Protein AF-A0A1Y5S5M1-F1 (afdb_monomer_lite)

pLDDT: mean 83.11, std 13.22, range [42.66, 98.25]

InterPro domains:
  IPR009888 Immunity protein CdiI, Proteobacteria type [PF07262] (10-137)
  IPR037891 Immunity protein Cdil-like superfamily [G3DSA:3.40.1590.10] (1-138)
  IPR037891 Immunity protein Cdil-like superfamily [SSF160207] (9-137)

Secondary structure (DSSP, 8-state):
-----TT-------TT--HHHHHHHHHHHHHH-----TTSTTHHHHHSTTTHHHHHHHHHHHHHHHHT-S-HHHHTTT--EEEEEEEGGGTEEEEEEEEEPTT-S-EEE-SS-TTEEEEETT--HHHHHHHHHHHHHH-EE--

Organism: NCBI:txid1200284

Foldseek 3Di:
DDDDDPPQDDDDDDPPDALLRQLVRVLNRQVRDDDADPPHPCNCVPPPPPCPVVVVVVVLVVLCVVVVHDDSCVSCVFDWDKDWDDDPVVFKIKIFTWEDEPPDPDTDGDPPRPLIDMDGNPDHSNVNSVSNVSSRVVTYYDD

Structure (mmCIF, N/CA/C/O backbone):
data_AF-A0A1Y5S5M1-F1
#
_entry.id   AF-A0A1Y5S5M1-F1
#
loop_
_atom_site.group_PDB
_atom_site.id
_atom_site.type_symbol
_atom_site.label_atom_id
_atom_site.label_alt_id
_atom_site.label_comp_id
_atom_site.label_asym_id
_atom_site.label_entity_id
_atom_site.label_seq_id
_atom_site.pdbx_PDB_ins_code
_atom_site.Cartn_x
_atom_site.Cartn_y
_atom_site.Cartn_z
_atom_site.occupancy
_atom_site.B_iso_or_equiv
_atom_site.auth_seq_id
_atom_site.auth_comp_id
_atom_site.auth_asym_id
_atom_site.auth_atom_id
_atom_site.pdbx_PDB_model_num
ATOM 1 N N . MET A 1 1 ? 13.094 -6.930 -1.942 1.00 50.28 1 MET A N 1
ATOM 2 C CA . MET A 1 1 ? 12.698 -5.897 -2.923 1.00 50.28 1 MET A CA 1
ATOM 3 C C . MET A 1 1 ? 11.373 -6.350 -3.506 1.00 50.28 1 MET A C 1
ATOM 5 O O . MET A 1 1 ? 11.311 -7.495 -3.926 1.00 50.28 1 MET A O 1
ATOM 9 N N . SER A 1 2 ? 10.329 -5.527 -3.443 1.00 57.28 2 SER A N 1
ATOM 10 C CA . SER A 1 2 ? 9.024 -5.794 -4.063 1.00 57.28 2 SER A CA 1
ATOM 11 C C . SER A 1 2 ? 8.866 -4.921 -5.312 1.00 57.28 2 SER A C 1
ATOM 13 O O . SER A 1 2 ? 9.470 -3.851 -5.402 1.00 57.28 2 SER A O 1
ATOM 15 N N . GLY A 1 3 ? 8.094 -5.388 -6.287 1.00 58.75 3 GLY A N 1
ATOM 16 C CA . GLY A 1 3 ? 7.783 -4.671 -7.521 1.00 58.75 3 GLY A CA 1
ATOM 17 C C . GLY A 1 3 ? 6.421 -5.115 -8.043 1.00 58.75 3 GLY A C 1
ATOM 18 O O . GLY A 1 3 ? 5.973 -6.204 -7.694 1.00 58.75 3 GLY A O 1
ATOM 19 N N . ALA A 1 4 ? 5.765 -4.269 -8.838 1.00 58.72 4 ALA A N 1
ATOM 20 C CA . ALA A 1 4 ? 4.478 -4.605 -9.441 1.00 58.72 4 ALA A CA 1
ATOM 21 C C . ALA A 1 4 ? 4.656 -5.714 -10.488 1.00 58.72 4 ALA A C 1
ATOM 23 O O . ALA A 1 4 ? 5.473 -5.587 -11.405 1.00 58.72 4 ALA A O 1
ATOM 24 N N . TRP A 1 5 ? 3.890 -6.789 -10.355 1.00 58.56 5 TRP A N 1
ATOM 25 C CA . TRP A 1 5 ? 3.828 -7.897 -11.294 1.00 58.56 5 TRP A CA 1
ATOM 26 C C . TRP A 1 5 ? 2.724 -7.645 -12.344 1.00 58.56 5 TRP A C 1
ATOM 28 O O . TRP A 1 5 ? 1.672 -7.096 -12.012 1.00 58.56 5 TRP A O 1
ATOM 38 N N . PRO A 1 6 ? 2.897 -8.049 -13.619 1.00 54.62 6 PRO A N 1
ATOM 39 C CA . PRO A 1 6 ? 1.903 -7.799 -14.674 1.00 54.62 6 PRO A CA 1
ATOM 40 C C . PRO A 1 6 ? 0.503 -8.386 -14.423 1.00 54.62 6 PRO A C 1
ATOM 42 O O . PRO A 1 6 ? -0.460 -7.930 -15.028 1.00 54.62 6 PRO A O 1
ATOM 45 N N . SER A 1 7 ? 0.387 -9.392 -13.550 1.00 58.38 7 SER A N 1
ATOM 46 C CA . SER A 1 7 ? -0.888 -9.992 -13.124 1.00 58.38 7 SER A CA 1
ATOM 47 C C . SER A 1 7 ? -1.322 -9.59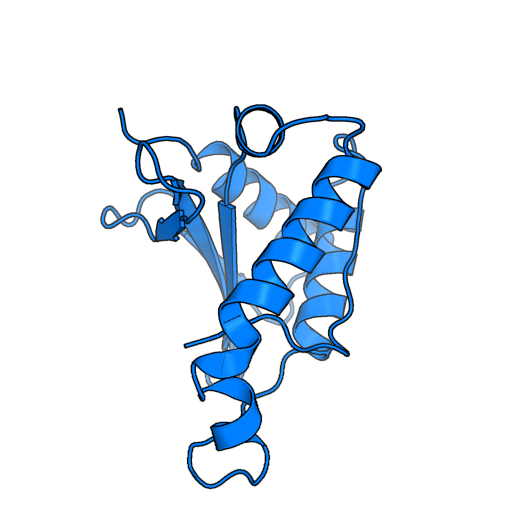8 -11.707 1.00 58.38 7 SER A C 1
ATOM 49 O O . SER A 1 7 ? -2.173 -10.282 -11.138 1.00 58.38 7 SER A O 1
ATOM 51 N N . ASP A 1 8 ? -0.716 -8.571 -11.106 1.00 67.94 8 ASP A N 1
ATOM 52 C CA . ASP A 1 8 ? -1.172 -8.061 -9.813 1.00 67.94 8 ASP A CA 1
ATOM 53 C C . ASP A 1 8 ? -2.528 -7.376 -9.962 1.00 67.94 8 ASP A C 1
ATOM 55 O O . ASP A 1 8 ? -2.784 -6.640 -10.922 1.00 67.94 8 ASP A O 1
ATOM 59 N N . VAL A 1 9 ? -3.397 -7.597 -8.979 1.00 80.00 9 VAL A N 1
ATOM 60 C CA . VAL A 1 9 ? -4.666 -6.883 -8.894 1.00 80.00 9 VAL A CA 1
ATOM 61 C C . VAL A 1 9 ? -4.388 -5.445 -8.470 1.00 80.00 9 VAL A C 1
ATOM 63 O O . VAL A 1 9 ? -3.683 -5.187 -7.493 1.00 80.00 9 VAL A O 1
ATOM 66 N N . ARG A 1 10 ? -4.946 -4.493 -9.223 1.00 85.06 10 ARG A N 1
ATOM 67 C CA . ARG A 1 10 ? -4.903 -3.068 -8.896 1.00 85.06 10 ARG A CA 1
ATOM 68 C C . ARG A 1 10 ? -6.307 -2.564 -8.628 1.00 85.06 10 ARG A C 1
ATOM 70 O O . ARG A 1 10 ? -7.156 -2.590 -9.514 1.00 85.06 10 ARG A O 1
ATOM 77 N N . HIS A 1 11 ? -6.484 -2.001 -7.443 1.00 90.94 11 HIS A N 1
ATOM 78 C CA . HIS A 1 11 ? -7.702 -1.303 -7.061 1.00 90.94 11 HIS A CA 1
ATOM 79 C C . HIS A 1 11 ? -7.514 0.198 -7.256 1.00 90.94 11 HIS A C 1
ATOM 81 O O . HIS A 1 11 ? -6.594 0.794 -6.696 1.00 90.94 11 HIS A O 1
ATOM 87 N N . VAL A 1 12 ? -8.367 0.806 -8.080 1.00 91.19 12 VAL A N 1
ATOM 88 C CA . VAL A 1 12 ? -8.443 2.262 -8.257 1.00 91.19 12 VAL A CA 1
ATOM 89 C C . VAL A 1 12 ? -9.736 2.713 -7.601 1.00 91.19 12 VAL A C 1
ATOM 91 O O . VAL A 1 12 ? -10.818 2.370 -8.067 1.00 91.19 12 VAL A O 1
ATOM 94 N N . LEU A 1 13 ? -9.610 3.445 -6.499 1.00 92.50 13 LEU A N 1
ATOM 95 C CA . LEU A 1 13 ? -10.736 3.856 -5.667 1.00 92.50 13 LEU A CA 1
ATOM 96 C C . LEU A 1 13 ? -10.970 5.364 -5.767 1.00 92.50 13 LEU A C 1
ATOM 98 O O . LEU A 1 13 ? -10.075 6.125 -6.144 1.00 92.50 13 LEU A O 1
ATOM 102 N N . SER A 1 14 ? -12.183 5.788 -5.410 1.00 91.75 14 SER A N 1
ATOM 103 C CA . SER A 1 14 ? -12.498 7.206 -5.224 1.00 91.75 14 SER A CA 1
ATOM 104 C C . SER A 1 14 ? -11.624 7.808 -4.111 1.00 91.75 14 SER A C 1
ATOM 106 O O . SER A 1 14 ? -11.365 7.122 -3.121 1.00 91.75 14 SER A O 1
ATOM 108 N N . PRO A 1 15 ? -11.210 9.086 -4.203 1.00 89.38 15 PRO A N 1
ATOM 109 C CA . PRO A 1 15 ? -10.584 9.797 -3.085 1.00 89.38 15 PRO A CA 1
ATOM 110 C C . PRO A 1 15 ? -11.439 9.828 -1.809 1.00 89.38 15 PRO A C 1
ATOM 112 O O . PRO A 1 15 ? -10.885 9.939 -0.719 1.00 89.38 15 PRO A O 1
ATOM 115 N N . ASP A 1 16 ? -12.761 9.703 -1.955 1.00 93.00 16 ASP A N 1
ATOM 116 C CA . ASP A 1 16 ? -13.733 9.687 -0.856 1.00 93.00 16 ASP A CA 1
ATOM 117 C C . ASP A 1 16 ? -14.081 8.263 -0.383 1.00 93.00 16 ASP A C 1
ATOM 119 O O . ASP A 1 16 ? -15.055 8.078 0.347 1.00 93.00 16 ASP A O 1
ATOM 123 N N . ALA A 1 17 ? -13.327 7.247 -0.824 1.00 96.56 17 ALA A N 1
ATOM 124 C CA . ALA A 1 17 ? -13.532 5.868 -0.392 1.00 96.56 17 ALA A CA 1
ATOM 125 C C . ALA A 1 17 ? -13.454 5.757 1.135 1.00 96.56 17 ALA A C 1
ATOM 127 O O . ALA A 1 17 ? -12.588 6.342 1.794 1.00 96.56 17 ALA A O 1
ATOM 128 N N . THR A 1 18 ? -14.369 4.975 1.692 1.00 98.00 18 THR A N 1
ATOM 129 C CA . THR A 1 18 ? -14.431 4.719 3.127 1.00 98.00 18 THR A CA 1
ATOM 130 C C . THR A 1 18 ? -13.224 3.903 3.590 1.00 98.00 18 THR A C 1
ATOM 132 O O . THR A 1 18 ? -12.564 3.208 2.814 1.00 98.00 18 THR A O 1
ATOM 135 N N . ALA A 1 19 ? -12.945 3.952 4.894 1.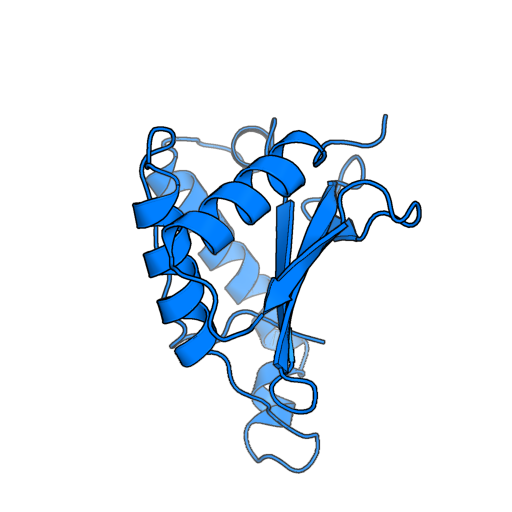00 97.88 19 ALA A N 1
ATOM 136 C CA . ALA A 1 19 ? -11.917 3.111 5.496 1.00 97.88 19 ALA A CA 1
ATOM 137 C C . ALA A 1 19 ? -12.173 1.617 5.220 1.00 97.88 19 ALA A C 1
ATOM 139 O O . ALA A 1 19 ? -11.249 0.886 4.883 1.00 97.88 19 ALA A O 1
ATOM 140 N N . GLU A 1 20 ? -13.425 1.166 5.284 1.00 98.25 20 GLU A N 1
ATOM 141 C CA . GLU A 1 20 ? -13.764 -0.230 5.009 1.00 98.25 20 GLU A CA 1
ATOM 142 C C . GLU A 1 20 ? -13.464 -0.633 3.555 1.00 98.25 20 GLU A C 1
ATOM 144 O O . GLU A 1 20 ? -12.806 -1.650 3.333 1.00 98.25 20 GLU A O 1
ATOM 149 N N . GLU A 1 21 ? -13.846 0.185 2.569 1.00 98.12 21 GLU A N 1
ATOM 150 C CA . GLU A 1 21 ? -13.539 -0.065 1.150 1.00 98.12 21 GLU A CA 1
ATOM 151 C C . GLU A 1 21 ? -12.028 -0.116 0.887 1.00 98.12 21 GLU A C 1
ATOM 153 O O . GLU A 1 21 ? -11.546 -1.001 0.174 1.00 98.12 21 GLU A O 1
ATOM 158 N N . LEU A 1 22 ? -11.265 0.794 1.504 1.00 96.94 22 LEU A N 1
ATOM 159 C CA . LEU A 1 22 ? -9.802 0.784 1.449 1.00 96.94 22 LEU A CA 1
ATOM 160 C C . LEU A 1 22 ? -9.236 -0.512 2.036 1.00 96.94 22 LEU A C 1
ATOM 162 O O . LEU A 1 22 ? -8.379 -1.147 1.423 1.00 96.94 22 LEU A O 1
ATOM 166 N N . GLY A 1 23 ? -9.725 -0.925 3.202 1.00 97.31 23 GLY A N 1
ATOM 167 C CA . GLY A 1 23 ? -9.296 -2.150 3.863 1.00 97.31 23 GLY A CA 1
ATOM 168 C C . GLY A 1 23 ? -9.560 -3.407 3.043 1.00 97.31 23 GLY A C 1
ATOM 169 O O . GLY A 1 23 ? -8.671 -4.250 2.928 1.00 97.31 23 GLY A O 1
ATOM 170 N N . ILE A 1 24 ? -10.742 -3.517 2.429 1.00 97.50 24 ILE A N 1
ATOM 171 C CA . ILE A 1 24 ? -11.102 -4.637 1.544 1.00 97.50 24 ILE A CA 1
ATOM 172 C C . ILE A 1 24 ? -10.120 -4.713 0.372 1.00 97.50 24 ILE A C 1
ATOM 174 O O . ILE A 1 24 ? -9.547 -5.773 0.118 1.00 97.50 24 ILE A O 1
ATOM 178 N N . ALA A 1 25 ? -9.876 -3.587 -0.301 1.00 96.81 25 ALA A N 1
ATOM 179 C CA . ALA A 1 25 ? -8.955 -3.524 -1.431 1.00 96.81 25 ALA A CA 1
ATOM 180 C C . ALA A 1 25 ? -7.510 -3.878 -1.036 1.00 96.81 25 ALA A C 1
ATOM 182 O O . ALA A 1 25 ? -6.812 -4.563 -1.786 1.00 96.81 25 ALA A O 1
ATOM 183 N N . ILE A 1 26 ? -7.053 -3.440 0.143 1.00 95.56 26 ILE A N 1
ATOM 184 C CA . ILE A 1 26 ? -5.718 -3.775 0.657 1.00 95.56 26 ILE A CA 1
ATOM 185 C C . ILE A 1 26 ? -5.619 -5.273 0.957 1.00 95.56 26 ILE A C 1
ATOM 187 O O . ILE A 1 26 ? -4.636 -5.901 0.565 1.00 95.56 26 ILE A O 1
ATOM 191 N N . LEU A 1 27 ? -6.610 -5.855 1.640 1.00 95.12 27 LEU A N 1
ATOM 192 C CA . LEU A 1 27 ? -6.620 -7.286 1.949 1.00 95.12 27 LEU A CA 1
ATOM 193 C C . LEU A 1 27 ? -6.587 -8.123 0.674 1.00 95.12 27 LEU A C 1
ATOM 195 O O . LEU A 1 27 ? -5.757 -9.026 0.577 1.00 95.12 27 LEU A O 1
ATOM 199 N N . ASP A 1 28 ? -7.429 -7.789 -0.304 1.00 94.44 28 ASP A N 1
ATOM 200 C CA . ASP A 1 28 ? -7.457 -8.456 -1.604 1.00 94.44 28 ASP A CA 1
ATOM 201 C C . ASP A 1 28 ? -6.090 -8.371 -2.297 1.00 94.44 28 ASP A C 1
ATOM 203 O O . ASP A 1 28 ? -5.482 -9.403 -2.583 1.00 94.44 28 ASP A O 1
ATOM 207 N N . ALA A 1 29 ? -5.519 -7.169 -2.436 1.00 92.31 29 ALA A N 1
ATOM 208 C CA . ALA A 1 29 ? -4.196 -6.982 -3.036 1.00 92.31 29 ALA A CA 1
ATOM 209 C C . ALA A 1 29 ? -3.099 -7.802 -2.326 1.00 92.31 29 ALA A C 1
ATOM 211 O O . ALA A 1 29 ? -2.261 -8.425 -2.984 1.00 92.31 29 ALA A O 1
ATOM 212 N N . LEU A 1 30 ? -3.125 -7.869 -0.990 1.00 90.88 30 LEU A N 1
ATOM 213 C CA . LEU A 1 30 ? -2.184 -8.672 -0.204 1.00 90.88 30 LEU A CA 1
ATOM 214 C C . LEU A 1 30 ? -2.336 -10.181 -0.440 1.00 90.88 30 LEU A C 1
ATOM 216 O O . LEU A 1 30 ? -1.354 -10.905 -0.276 1.00 90.88 30 LEU A O 1
ATOM 220 N N . THR A 1 31 ? -3.520 -10.677 -0.819 1.00 90.00 31 THR A N 1
ATOM 221 C CA . THR A 1 31 ? -3.696 -12.096 -1.191 1.00 90.00 31 THR A CA 1
ATOM 222 C C . THR A 1 31 ? -3.057 -12.442 -2.534 1.00 90.00 31 THR A C 1
ATOM 224 O O . THR A 1 31 ? -2.675 -13.591 -2.755 1.00 90.00 31 THR A O 1
ATOM 227 N N . HIS A 1 32 ? -2.893 -11.448 -3.407 1.00 87.56 32 HIS A N 1
ATOM 228 C CA . HIS A 1 32 ? -2.261 -11.608 -4.712 1.00 87.56 32 HIS A CA 1
ATOM 229 C C . HIS A 1 32 ? -0.737 -11.422 -4.674 1.00 87.56 32 HIS A C 1
ATOM 231 O O . HIS A 1 32 ? -0.055 -11.849 -5.609 1.00 87.56 32 HIS A O 1
ATOM 237 N N . CYS A 1 33 ? -0.187 -10.856 -3.592 1.00 85.00 33 CYS A N 1
ATOM 238 C CA . CYS A 1 33 ? 1.256 -10.738 -3.395 1.00 85.00 33 CYS A CA 1
ATOM 239 C C . CYS A 1 33 ? 1.944 -12.111 -3.355 1.00 85.00 33 CYS A C 1
ATOM 241 O O . CYS A 1 33 ? 1.485 -13.047 -2.701 1.00 85.00 33 CYS A O 1
ATOM 243 N N . ARG A 1 34 ? 3.105 -12.215 -4.011 1.00 81.81 34 ARG A N 1
ATOM 244 C CA . ARG A 1 34 ? 3.894 -13.452 -4.077 1.00 81.81 34 ARG A CA 1
ATOM 245 C C . ARG A 1 34 ? 5.293 -13.254 -3.522 1.00 81.81 34 ARG A C 1
ATOM 247 O O . ARG A 1 34 ? 5.944 -12.244 -3.781 1.00 81.81 34 ARG A O 1
ATOM 254 N N . PHE A 1 35 ? 5.778 -14.271 -2.820 1.00 83.62 35 PHE A N 1
ATOM 255 C CA . PHE A 1 35 ? 7.190 -14.395 -2.497 1.00 83.62 35 PHE A CA 1
ATOM 256 C C . PHE A 1 35 ? 7.899 -15.149 -3.628 1.00 83.62 35 PHE A C 1
ATOM 258 O O . PHE A 1 35 ? 7.609 -16.318 -3.871 1.00 83.62 35 PHE A O 1
ATOM 265 N N . ILE A 1 36 ? 8.804 -14.466 -4.333 1.00 82.00 36 ILE A N 1
ATOM 266 C CA . ILE A 1 36 ? 9.607 -15.028 -5.428 1.00 82.00 36 ILE A CA 1
ATOM 267 C C . ILE A 1 36 ? 11.065 -15.113 -4.943 1.00 82.00 36 ILE A C 1
ATOM 269 O O . ILE A 1 36 ? 11.753 -14.087 -4.946 1.00 82.00 36 ILE A O 1
ATOM 273 N N . PRO A 1 37 ? 11.538 -16.281 -4.469 1.00 84.56 37 PRO A N 1
ATOM 274 C CA . PRO A 1 37 ? 12.916 -16.433 -4.006 1.00 84.56 37 PRO A CA 1
ATOM 275 C C . PRO A 1 37 ? 13.920 -16.429 -5.181 1.00 84.56 37 PRO A C 1
ATOM 277 O O . PRO A 1 37 ? 13.503 -16.649 -6.321 1.00 84.56 37 PRO A O 1
ATOM 280 N N . PRO A 1 38 ? 15.227 -16.194 -4.937 1.00 84.75 38 PRO A N 1
ATOM 281 C CA . PRO A 1 38 ? 16.271 -16.184 -5.973 1.00 84.75 38 PRO A CA 1
ATOM 282 C C . PRO A 1 38 ? 16.302 -17.419 -6.876 1.00 84.75 38 PRO A C 1
ATOM 284 O O . PRO A 1 38 ? 16.645 -17.324 -8.049 1.00 84.75 38 PRO A O 1
ATOM 287 N N . GLU A 1 39 ? 15.916 -18.574 -6.346 1.00 88.81 39 GLU A N 1
ATOM 288 C CA . GLU A 1 39 ? 15.904 -19.853 -7.054 1.00 88.81 39 GLU A CA 1
ATOM 289 C C . GLU A 1 39 ? 14.654 -20.033 -7.936 1.00 88.81 39 GLU A C 1
ATOM 291 O O . GLU A 1 39 ? 14.550 -21.008 -8.682 1.00 88.81 39 GLU A O 1
ATOM 296 N N . HIS A 1 40 ? 13.677 -19.124 -7.853 1.00 84.50 40 HIS A N 1
ATOM 297 C CA . HIS A 1 40 ? 12.435 -19.212 -8.612 1.00 84.50 40 HIS A CA 1
ATOM 298 C C . HIS A 1 40 ? 12.683 -18.915 -10.102 1.00 84.50 40 HIS A C 1
ATOM 300 O O . HIS A 1 40 ? 13.333 -17.921 -10.427 1.00 84.50 40 HIS A O 1
ATOM 306 N N . PRO A 1 41 ? 12.094 -19.680 -11.041 1.00 84.44 41 PRO A N 1
ATOM 307 C CA . PRO A 1 41 ? 12.327 -19.513 -12.485 1.00 84.44 41 PRO A CA 1
ATOM 308 C C . PRO A 1 41 ? 11.918 -18.138 -13.043 1.00 84.44 41 PRO A C 1
ATOM 310 O O . PRO A 1 41 ? 12.346 -17.741 -14.126 1.00 84.44 41 PRO A O 1
ATOM 313 N N . ASP A 1 42 ? 11.076 -17.411 -12.311 1.00 80.06 42 ASP A N 1
ATOM 314 C CA . ASP A 1 42 ? 10.651 -16.055 -12.664 1.00 80.06 42 ASP A CA 1
ATOM 315 C C . ASP A 1 42 ? 11.468 -14.942 -11.990 1.00 80.06 42 ASP A C 1
ATOM 317 O O . ASP A 1 42 ? 11.234 -13.767 -12.275 1.00 80.06 42 ASP A O 1
ATOM 321 N N . PHE A 1 43 ? 12.428 -15.277 -11.122 1.00 81.06 43 PHE A N 1
ATOM 322 C CA . PHE A 1 43 ? 13.249 -14.287 -10.424 1.00 81.06 43 PHE A CA 1
ATOM 323 C C . PHE A 1 43 ? 13.987 -13.388 -11.425 1.00 81.06 43 PHE A C 1
ATOM 325 O O . PHE A 1 43 ? 13.808 -12.171 -11.429 1.00 81.06 43 PHE A O 1
ATOM 332 N N . ASP A 1 44 ? 14.715 -13.974 -12.375 1.00 78.31 44 ASP A N 1
ATOM 333 C CA . ASP A 1 44 ? 15.444 -13.192 -13.378 1.00 78.31 44 ASP A CA 1
ATOM 334 C C . ASP A 1 44 ? 14.517 -12.361 -14.272 1.00 78.31 44 ASP A C 1
ATOM 336 O O . ASP A 1 44 ? 14.871 -11.251 -14.672 1.00 78.31 44 ASP A O 1
ATOM 340 N N . LYS A 1 45 ? 13.297 -12.838 -14.543 1.00 74.12 45 LYS A N 1
ATOM 341 C CA . LYS A 1 45 ? 12.311 -12.093 -15.343 1.00 74.12 45 LYS A CA 1
ATOM 342 C C . LYS A 1 45 ? 11.845 -10.814 -14.643 1.00 74.12 45 LYS A C 1
ATOM 344 O O . LYS A 1 45 ? 11.527 -9.843 -15.323 1.00 74.12 45 LYS A O 1
ATOM 349 N N . LEU A 1 46 ? 11.824 -10.806 -13.310 1.00 68.19 46 LEU A N 1
ATOM 350 C CA . LEU A 1 46 ? 11.478 -9.635 -12.500 1.00 68.19 46 LEU A CA 1
ATOM 351 C C . LEU A 1 46 ? 12.644 -8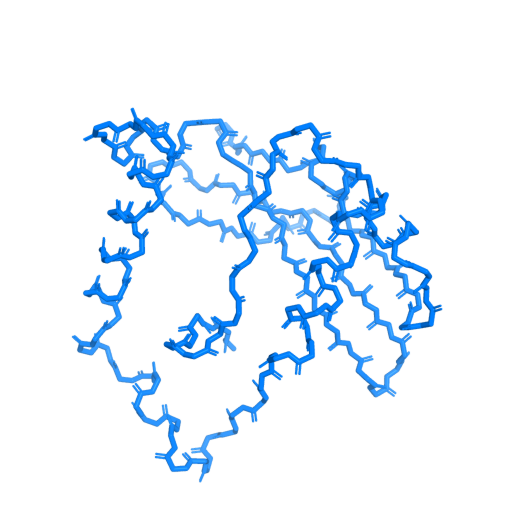.686 -12.276 1.00 68.19 46 LEU A C 1
ATOM 353 O O . LEU A 1 46 ? 12.466 -7.469 -12.252 1.00 68.19 46 LEU A O 1
ATOM 357 N N . PHE A 1 47 ? 13.824 -9.252 -12.037 1.00 67.50 47 PHE A N 1
ATOM 358 C CA . PHE A 1 47 ? 14.955 -8.504 -11.502 1.00 67.50 47 PHE A CA 1
ATOM 359 C C . PHE A 1 47 ? 16.001 -8.138 -12.569 1.00 67.50 47 PHE A C 1
ATOM 361 O O . PHE A 1 47 ? 16.958 -7.419 -12.269 1.00 67.50 47 PHE A O 1
ATOM 368 N N . THR A 1 48 ? 15.808 -8.527 -13.837 1.00 64.50 48 THR A N 1
ATOM 369 C CA . THR A 1 48 ? 16.623 -8.027 -14.956 1.00 64.50 48 THR A CA 1
ATOM 370 C C . THR A 1 48 ? 16.156 -6.645 -15.434 1.00 64.50 48 THR A C 1
ATOM 372 O O . THR A 1 48 ? 15.010 -6.410 -15.806 1.00 64.50 48 THR A O 1
ATOM 375 N N . LYS A 1 49 ? 17.095 -5.688 -15.453 1.00 57.59 49 LYS A N 1
ATOM 376 C CA . LYS A 1 49 ? 16.874 -4.240 -15.668 1.00 57.59 49 LYS A CA 1
ATOM 377 C C . LYS A 1 49 ? 16.139 -3.838 -16.957 1.00 57.59 49 LYS A C 1
ATOM 379 O O . 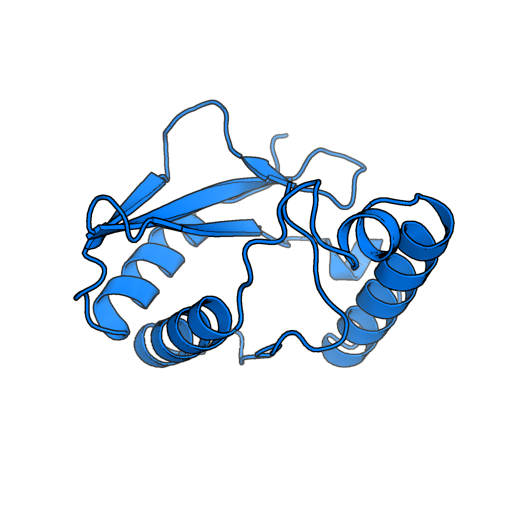LYS A 1 49 ? 15.730 -2.684 -17.057 1.00 57.59 49 LYS A O 1
ATOM 384 N N . ARG A 1 50 ? 16.025 -4.719 -17.956 1.00 53.09 50 ARG A N 1
ATOM 385 C CA . ARG A 1 50 ? 15.657 -4.322 -19.326 1.00 53.09 50 ARG A CA 1
ATOM 386 C C . ARG A 1 50 ? 14.178 -3.946 -19.496 1.00 53.09 50 ARG A C 1
ATOM 388 O O . ARG A 1 50 ? 13.903 -3.116 -20.346 1.00 53.09 50 ARG A O 1
ATOM 395 N N . ASN A 1 51 ? 13.281 -4.429 -18.628 1.00 60.62 51 ASN A N 1
ATOM 396 C CA . ASN A 1 51 ? 11.833 -4.164 -18.722 1.00 60.62 51 ASN A CA 1
ATOM 397 C C . ASN A 1 51 ? 11.304 -3.190 -17.651 1.00 60.62 51 ASN A C 1
ATOM 399 O O . ASN A 1 51 ? 10.151 -2.775 -17.697 1.00 60.62 51 ASN A O 1
ATOM 403 N N . ALA A 1 52 ? 12.128 -2.804 -16.671 1.00 66.56 52 ALA A N 1
ATOM 404 C CA . ALA A 1 52 ? 11.662 -2.016 -15.529 1.00 66.56 52 ALA A CA 1
ATOM 405 C C . ALA A 1 52 ? 11.254 -0.582 -15.913 1.00 66.56 52 ALA A C 1
ATOM 407 O O . ALA A 1 52 ? 10.280 -0.062 -15.379 1.00 66.56 52 ALA A O 1
ATOM 408 N N . ALA A 1 53 ? 11.976 0.055 -16.843 1.00 72.50 53 ALA A N 1
ATOM 409 C CA . ALA A 1 53 ? 11.649 1.410 -17.293 1.00 72.50 53 ALA A CA 1
ATOM 410 C C . ALA A 1 53 ? 10.330 1.447 -18.082 1.00 72.50 53 ALA A C 1
ATOM 412 O O . ALA A 1 53 ? 9.478 2.281 -17.800 1.00 72.50 53 ALA A O 1
ATOM 413 N N . GLU A 1 54 ? 10.133 0.498 -19.000 1.00 74.62 54 GLU A N 1
ATOM 414 C CA . GLU A 1 54 ? 8.914 0.395 -19.812 1.00 74.62 54 GLU A CA 1
ATOM 415 C C . GLU A 1 54 ? 7.678 0.103 -18.954 1.00 74.62 54 GLU A C 1
ATOM 417 O O . GLU A 1 54 ? 6.631 0.719 -19.145 1.00 74.62 54 GLU A O 1
ATOM 422 N N . LEU A 1 55 ? 7.807 -0.778 -17.955 1.00 75.38 55 LEU A N 1
ATOM 423 C CA . LEU A 1 55 ? 6.731 -1.061 -17.004 1.00 75.38 55 LEU A CA 1
ATOM 424 C C . LEU A 1 55 ? 6.367 0.173 -16.169 1.00 75.38 55 LEU A C 1
ATOM 426 O O . LEU A 1 55 ? 5.185 0.437 -15.957 1.00 75.38 55 LEU A O 1
ATOM 430 N N . VAL A 1 56 ? 7.361 0.948 -15.724 1.00 79.06 56 VAL A N 1
ATOM 431 C CA . VAL A 1 56 ? 7.128 2.204 -14.992 1.00 79.06 56 VAL A CA 1
ATOM 432 C C . VAL A 1 56 ? 6.479 3.258 -15.890 1.00 79.06 56 VAL A C 1
ATOM 434 O O . VAL A 1 56 ? 5.561 3.946 -15.451 1.00 79.06 56 VAL A O 1
ATOM 437 N N . ASP A 1 57 ? 6.895 3.379 -17.150 1.00 83.62 57 ASP A N 1
ATOM 438 C CA . ASP A 1 57 ? 6.300 4.340 -18.083 1.00 83.62 57 ASP A CA 1
ATOM 439 C C . ASP A 1 57 ? 4.856 3.974 -18.450 1.00 83.62 57 ASP A C 1
ATOM 441 O O . ASP A 1 57 ? 3.990 4.852 -18.459 1.00 83.62 57 ASP A O 1
ATOM 445 N N . ALA A 1 58 ? 4.566 2.690 -18.678 1.00 84.38 58 ALA A N 1
ATOM 446 C CA . ALA A 1 58 ? 3.203 2.205 -18.894 1.00 84.38 58 ALA A CA 1
ATOM 447 C C . ALA A 1 58 ? 2.320 2.430 -17.655 1.00 84.38 58 ALA A C 1
ATOM 449 O O . ALA A 1 58 ? 1.162 2.837 -17.770 1.00 84.38 58 ALA A O 1
ATOM 450 N N . TYR A 1 59 ? 2.882 2.215 -16.463 1.00 84.12 59 TYR A N 1
ATOM 451 C CA . TYR A 1 59 ? 2.215 2.486 -15.195 1.00 84.12 59 TYR A CA 1
ATOM 452 C C . TYR A 1 59 ? 1.868 3.974 -15.038 1.00 84.12 59 TYR A C 1
ATOM 454 O O . TYR A 1 59 ? 0.715 4.314 -14.767 1.00 84.12 59 TYR A O 1
ATOM 462 N N . ASP A 1 60 ? 2.839 4.860 -15.271 1.00 88.88 60 ASP A N 1
ATOM 463 C CA . ASP A 1 60 ? 2.651 6.311 -15.203 1.00 88.88 60 ASP A CA 1
ATOM 464 C C . ASP A 1 60 ? 1.608 6.800 -16.212 1.00 88.88 60 ASP A C 1
ATOM 466 O O . ASP A 1 60 ? 0.769 7.634 -15.871 1.00 88.88 60 ASP A O 1
ATOM 470 N N . ALA A 1 61 ? 1.638 6.283 -17.443 1.00 90.56 61 ALA A N 1
ATOM 471 C CA . ALA A 1 61 ? 0.690 6.655 -18.489 1.00 90.56 61 ALA A CA 1
ATOM 472 C C . ALA A 1 61 ? -0.755 6.305 -18.104 1.00 90.56 61 ALA A C 1
ATOM 474 O O . ALA A 1 61 ? -1.656 7.129 -18.279 1.00 90.56 61 ALA A O 1
ATOM 475 N N . GLU A 1 62 ? -0.977 5.121 -17.530 1.00 89.62 62 GLU A N 1
ATOM 476 C CA . GLU A 1 62 ? -2.308 4.705 -17.088 1.00 89.62 62 GLU A CA 1
ATOM 477 C C . GLU A 1 62 ? -2.802 5.534 -15.898 1.00 89.62 62 GLU A C 1
ATOM 479 O O . GLU A 1 62 ? -3.943 5.996 -15.896 1.00 89.62 62 GLU A O 1
ATOM 484 N N . LEU A 1 63 ? -1.942 5.810 -14.913 1.00 89.06 63 LEU A N 1
ATOM 485 C CA . LEU A 1 63 ? -2.311 6.681 -13.795 1.00 89.06 63 LEU A CA 1
ATOM 486 C C . LEU A 1 63 ? -2.622 8.110 -14.250 1.00 89.06 63 LEU A C 1
ATOM 488 O O . LEU A 1 63 ? -3.568 8.723 -13.759 1.00 89.06 63 LEU A O 1
ATOM 492 N N . MET A 1 64 ? -1.861 8.641 -15.209 1.00 92.62 64 MET A N 1
ATOM 493 C CA . MET A 1 64 ? -2.136 9.945 -15.811 1.00 92.62 64 MET A CA 1
ATOM 494 C C . MET A 1 64 ? -3.500 9.970 -16.508 1.00 92.62 64 MET A C 1
ATOM 496 O O . MET A 1 64 ? -4.246 10.939 -16.346 1.00 92.62 64 MET A O 1
ATOM 500 N N . ARG A 1 65 ? -3.847 8.902 -17.239 1.00 93.69 65 ARG A N 1
ATOM 501 C CA . ARG A 1 65 ? -5.152 8.745 -17.894 1.00 93.69 65 ARG A CA 1
ATOM 502 C C . ARG A 1 65 ? -6.287 8.718 -16.872 1.00 93.69 65 ARG A C 1
ATOM 504 O O . ARG A 1 65 ? -7.258 9.450 -17.040 1.00 93.69 65 ARG A O 1
ATOM 511 N N . LEU A 1 66 ? -6.152 7.916 -15.815 1.00 89.81 66 LEU A N 1
ATOM 512 C CA . LEU A 1 66 ? -7.150 7.784 -14.748 1.00 89.81 66 LEU A CA 1
ATOM 513 C C . LEU A 1 66 ? -7.342 9.087 -13.962 1.00 89.81 66 LEU A C 1
ATOM 515 O O . LEU A 1 66 ? -8.470 9.456 -13.654 1.00 89.81 66 LEU A O 1
ATOM 519 N N . ALA A 1 67 ? -6.257 9.811 -13.681 1.00 88.69 67 ALA A N 1
ATOM 520 C CA . ALA A 1 67 ? -6.300 11.089 -12.972 1.00 88.69 67 ALA A CA 1
ATOM 521 C C . ALA A 1 67 ? -6.655 12.289 -13.875 1.00 88.69 67 ALA A C 1
ATOM 523 O O . ALA A 1 67 ? -6.784 13.408 -13.380 1.00 88.69 67 ALA A O 1
ATOM 524 N N . GLY A 1 68 ? -6.770 12.098 -15.195 1.00 92.94 68 GLY A N 1
ATOM 525 C CA . GLY A 1 68 ? -7.075 13.173 -16.146 1.00 92.94 68 GLY A CA 1
ATOM 526 C C . GLY A 1 68 ? -5.970 14.230 -16.284 1.00 92.94 68 GLY A C 1
ATOM 527 O O . GLY A 1 68 ? -6.248 15.378 -16.634 1.00 92.94 68 GLY A O 1
ATOM 528 N N . VAL A 1 69 ? -4.709 13.875 -16.015 1.00 94.06 69 VAL A N 1
ATOM 529 C CA . VAL A 1 69 ? -3.568 14.807 -16.036 1.00 94.06 69 VAL A CA 1
ATOM 530 C C . VAL A 1 69 ? -2.619 14.530 -17.199 1.00 94.06 69 VAL A C 1
ATOM 532 O O . VAL A 1 69 ? -2.444 13.403 -17.644 1.00 94.06 69 VAL A O 1
ATOM 535 N N . LYS A 1 70 ? -1.949 15.580 -17.687 1.00 92.88 70 LYS A N 1
ATOM 536 C CA . LYS A 1 70 ? -1.081 15.501 -18.880 1.00 92.88 70 LYS A CA 1
ATOM 537 C C . LYS A 1 70 ? 0.407 15.343 -18.582 1.00 92.88 70 LYS A C 1
ATOM 539 O O . LYS A 1 70 ? 1.186 15.138 -19.506 1.00 92.88 70 LYS A O 1
ATOM 544 N N . THR A 1 71 ? 0.832 15.471 -17.325 1.00 91.19 71 THR A N 1
ATOM 545 C CA . THR A 1 71 ? 2.258 15.406 -16.972 1.00 91.19 71 THR A CA 1
ATOM 546 C C . THR A 1 71 ? 2.492 14.574 -15.719 1.00 91.19 71 THR A C 1
ATOM 548 O O . THR A 1 71 ? 1.705 14.646 -14.773 1.00 91.19 71 THR A O 1
ATOM 551 N N . LYS A 1 72 ? 3.632 13.870 -15.660 1.00 88.94 72 LYS A N 1
ATOM 552 C CA . LYS A 1 72 ? 4.096 13.187 -14.440 1.00 88.94 72 LYS A CA 1
ATOM 553 C C . LYS A 1 72 ? 4.227 14.167 -13.269 1.00 88.94 72 LYS A C 1
ATOM 555 O O . LYS A 1 72 ? 3.874 13.849 -12.142 1.00 88.94 72 LYS A O 1
ATOM 560 N N . LYS A 1 73 ? 4.661 15.406 -13.535 1.00 88.56 73 LYS A N 1
ATOM 561 C CA . LYS A 1 73 ? 4.720 16.460 -12.511 1.00 88.56 73 LYS A CA 1
ATOM 562 C C . LYS A 1 73 ? 3.354 16.686 -11.859 1.00 88.56 73 LYS A C 1
ATOM 564 O O . LYS A 1 73 ? 3.306 16.779 -10.640 1.00 88.56 73 LYS A O 1
ATOM 569 N N . SER A 1 74 ? 2.284 16.765 -12.650 1.00 90.25 74 SER A N 1
ATOM 570 C CA . SER A 1 74 ? 0.911 16.908 -12.151 1.00 90.25 74 SER A CA 1
ATOM 571 C C . SER A 1 74 ? 0.428 15.651 -11.432 1.00 90.25 74 SER A C 1
ATOM 573 O O . SER A 1 74 ? -0.149 15.782 -10.363 1.00 90.25 74 SER A O 1
ATOM 575 N N . LEU A 1 75 ? 0.712 14.458 -11.970 1.00 89.12 75 LEU A N 1
ATOM 576 C CA . LEU A 1 75 ? 0.341 13.184 -11.341 1.00 89.12 75 LEU A CA 1
ATOM 577 C C . LEU A 1 75 ? 0.929 13.052 -9.929 1.00 89.12 75 LEU A C 1
ATOM 579 O O . LEU A 1 75 ? 0.244 12.673 -8.986 1.00 89.12 75 LEU A O 1
ATOM 583 N N . TYR A 1 76 ? 2.211 13.380 -9.785 1.00 87.06 76 TYR A N 1
ATOM 584 C CA . TYR A 1 76 ? 2.942 13.203 -8.534 1.00 87.06 76 TYR A CA 1
ATOM 585 C C . TYR A 1 76 ? 2.870 14.422 -7.599 1.00 87.06 76 TYR A C 1
ATOM 587 O O . TYR A 1 76 ? 3.409 14.378 -6.485 1.00 87.06 76 TYR A O 1
ATOM 595 N N . LEU A 1 77 ? 2.222 15.517 -8.006 1.00 86.00 77 LEU A N 1
ATOM 596 C CA . LEU A 1 77 ? 2.032 16.691 -7.155 1.00 86.00 77 LEU A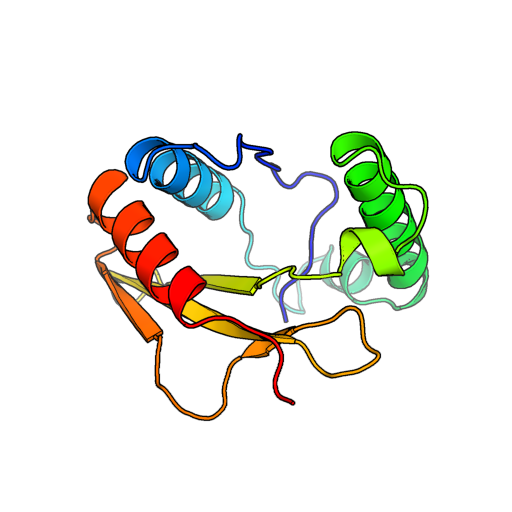 CA 1
ATOM 597 C C . LEU A 1 77 ? 1.053 16.359 -6.024 1.00 86.00 77 LEU A C 1
ATOM 599 O O . LEU A 1 77 ? -0.059 15.920 -6.272 1.00 86.00 77 LEU A O 1
ATOM 603 N N . GLY A 1 78 ? 1.473 16.549 -4.770 1.00 81.38 78 GLY A N 1
ATOM 604 C CA . GLY A 1 78 ? 0.643 16.230 -3.599 1.00 81.38 78 GLY A CA 1
ATOM 605 C C . GLY A 1 78 ? 0.468 14.731 -3.318 1.00 81.38 78 GLY A C 1
ATOM 606 O O . GLY A 1 78 ? -0.067 14.378 -2.272 1.00 81.38 78 GLY A O 1
ATOM 607 N N . SER A 1 79 ? 0.966 13.856 -4.197 1.00 86.38 79 SER A N 1
ATOM 608 C CA . SER A 1 79 ? 0.897 12.405 -4.018 1.00 86.38 79 SER A CA 1
ATOM 609 C C . SER A 1 79 ? 1.635 11.937 -2.757 1.00 86.38 79 SER A C 1
ATOM 611 O O . SER A 1 79 ? 2.736 12.399 -2.423 1.00 86.38 79 SER A O 1
ATOM 613 N N . LYS A 1 80 ? 1.018 10.987 -2.058 1.00 87.12 80 LYS A N 1
ATOM 614 C CA . LYS A 1 80 ? 1.546 10.347 -0.853 1.00 87.12 80 LYS A CA 1
ATOM 615 C C . LYS A 1 80 ? 1.726 8.856 -1.109 1.00 87.12 80 LYS A C 1
ATOM 617 O O . LYS A 1 80 ? 1.093 8.297 -1.997 1.00 87.12 80 LYS A O 1
ATOM 622 N N . GLY A 1 81 ? 2.613 8.238 -0.340 1.00 86.56 81 GLY A N 1
ATOM 623 C CA . GLY A 1 81 ? 2.871 6.808 -0.414 1.00 86.56 81 GLY A CA 1
ATOM 624 C C . GLY A 1 81 ? 2.709 6.182 0.958 1.00 86.56 81 GLY A C 1
ATOM 625 O O . GLY A 1 81 ? 3.116 6.775 1.959 1.00 86.56 81 GLY A O 1
ATOM 626 N N . VAL A 1 82 ? 2.144 4.984 0.979 1.00 90.12 82 VAL A N 1
ATOM 627 C CA . VAL A 1 82 ? 2.092 4.105 2.144 1.00 90.12 82 VAL A CA 1
ATOM 628 C C . VAL A 1 82 ? 2.532 2.730 1.668 1.00 90.12 82 VAL A C 1
ATOM 630 O O . VAL A 1 82 ? 2.091 2.269 0.618 1.00 90.12 82 VAL A O 1
ATOM 633 N N . ASP A 1 83 ? 3.438 2.112 2.409 1.00 90.44 83 ASP A N 1
ATOM 634 C CA . ASP A 1 83 ? 3.905 0.754 2.162 1.00 90.44 83 ASP A CA 1
ATOM 635 C C . ASP A 1 83 ? 3.210 -0.195 3.140 1.00 90.44 83 ASP A C 1
ATOM 637 O O . ASP A 1 83 ? 3.184 0.068 4.343 1.00 90.44 83 ASP A O 1
ATOM 641 N N . VAL A 1 84 ? 2.627 -1.274 2.625 1.00 92.81 84 VAL A N 1
ATOM 642 C CA . VAL A 1 84 ? 1.882 -2.259 3.414 1.00 92.81 84 VAL A CA 1
ATOM 643 C C . VAL A 1 84 ? 2.538 -3.616 3.225 1.00 92.81 84 VAL A C 1
ATOM 645 O O . VAL A 1 84 ? 2.737 -4.076 2.104 1.00 92.81 84 VAL A O 1
ATOM 648 N N . THR A 1 85 ? 2.897 -4.272 4.324 1.00 92.19 85 THR A N 1
ATOM 649 C CA . THR A 1 85 ? 3.550 -5.584 4.304 1.00 92.19 85 THR A CA 1
ATOM 650 C C . THR A 1 85 ? 2.828 -6.538 5.243 1.00 92.19 85 THR A C 1
ATOM 652 O O . THR A 1 85 ? 2.667 -6.243 6.426 1.00 92.19 85 THR A O 1
ATOM 655 N N . ARG A 1 86 ? 2.429 -7.706 4.733 1.00 91.94 86 ARG A N 1
ATOM 656 C CA . ARG A 1 86 ? 1.885 -8.798 5.545 1.00 91.94 86 ARG A CA 1
ATOM 657 C C . ARG A 1 86 ? 3.006 -9.741 5.971 1.00 91.94 86 ARG A C 1
ATOM 659 O O . ARG A 1 86 ? 3.735 -10.252 5.126 1.00 91.94 86 ARG A O 1
ATOM 666 N N . HIS A 1 87 ? 3.102 -10.001 7.268 1.00 89.19 87 HIS A N 1
ATOM 667 C CA . HIS A 1 87 ? 4.038 -10.945 7.863 1.00 89.19 87 HIS A CA 1
ATOM 668 C C . HIS A 1 87 ? 3.264 -12.101 8.495 1.00 89.19 87 HIS A C 1
ATOM 670 O O . HIS A 1 87 ? 2.796 -12.019 9.630 1.00 89.19 87 HIS A O 1
ATOM 676 N N . THR A 1 88 ? 3.104 -13.187 7.741 1.00 81.75 88 THR A N 1
ATOM 677 C CA . THR A 1 88 ? 2.362 -14.375 8.190 1.00 81.75 88 THR A CA 1
ATOM 678 C C . THR A 1 88 ? 3.034 -15.088 9.357 1.00 81.75 88 THR A C 1
ATOM 680 O O . THR A 1 88 ? 2.331 -15.609 10.214 1.00 81.75 88 THR A O 1
ATOM 683 N N . ASP A 1 89 ? 4.365 -15.053 9.432 1.00 85.62 89 ASP A N 1
ATOM 684 C CA . ASP A 1 89 ? 5.140 -15.828 10.411 1.00 85.62 89 ASP A CA 1
ATOM 685 C C . ASP A 1 89 ? 4.959 -15.343 11.857 1.00 85.62 89 ASP A C 1
ATOM 687 O O . ASP A 1 89 ? 5.115 -16.120 12.794 1.00 85.62 89 ASP A O 1
ATOM 691 N N . TRP A 1 90 ? 4.604 -14.070 12.049 1.00 87.00 90 TRP A N 1
ATOM 692 C CA . TRP A 1 90 ? 4.321 -13.493 13.368 1.00 87.00 90 TRP A CA 1
ATOM 693 C C . TRP A 1 90 ? 2.961 -12.782 13.448 1.00 87.00 90 TRP A C 1
ATOM 695 O O . TRP A 1 90 ? 2.689 -12.073 14.410 1.00 87.00 90 TRP A O 1
ATOM 705 N N . GLY A 1 91 ? 2.080 -13.002 12.464 1.00 92.12 91 GLY A N 1
ATOM 706 C CA . GLY A 1 91 ? 0.662 -12.641 12.553 1.00 92.12 91 GLY A CA 1
ATOM 707 C C . GLY A 1 91 ? 0.334 -11.148 12.449 1.00 92.12 91 GLY A C 1
ATOM 708 O O . GLY A 1 91 ? -0.704 -10.727 12.958 1.00 92.12 91 GLY A O 1
ATOM 709 N N . GLU A 1 92 ? 1.153 -10.351 11.760 1.00 94.88 92 GLU A N 1
ATOM 710 C CA . GLU A 1 92 ? 0.973 -8.892 11.668 1.00 94.88 92 GLU A CA 1
ATOM 711 C C . GLU A 1 92 ? 0.886 -8.366 10.228 1.00 94.88 92 GLU A C 1
ATOM 713 O O . GLU A 1 92 ? 1.496 -8.898 9.297 1.00 94.88 92 GLU A O 1
ATOM 718 N N . ILE A 1 93 ? 0.180 -7.248 10.061 1.00 95.06 93 ILE A N 1
ATOM 719 C CA . ILE A 1 93 ? 0.251 -6.367 8.895 1.00 95.06 93 ILE A CA 1
ATOM 720 C C . ILE A 1 93 ? 0.891 -5.056 9.351 1.00 95.06 93 ILE A C 1
ATOM 722 O O . ILE A 1 93 ? 0.401 -4.391 10.265 1.00 95.06 93 ILE A O 1
ATOM 726 N N . ARG A 1 94 ? 1.995 -4.683 8.703 1.00 93.50 94 ARG A N 1
ATOM 727 C CA . ARG A 1 94 ? 2.719 -3.435 8.957 1.00 93.50 94 ARG A CA 1
ATOM 728 C C . ARG A 1 94 ? 2.396 -2.414 7.888 1.00 93.50 94 ARG A C 1
ATOM 730 O O . ARG A 1 94 ? 2.430 -2.729 6.700 1.00 93.50 94 ARG A O 1
ATOM 737 N N . ILE A 1 95 ? 2.125 -1.193 8.323 1.00 93.31 95 ILE A N 1
ATOM 738 C CA . ILE A 1 95 ? 1.718 -0.078 7.474 1.00 93.31 95 ILE A CA 1
ATOM 739 C C . ILE A 1 95 ? 2.682 1.067 7.755 1.00 93.31 95 ILE A C 1
ATOM 741 O O . ILE A 1 95 ? 2.812 1.520 8.890 1.00 93.31 95 ILE A O 1
ATOM 745 N N . HIS A 1 96 ? 3.379 1.521 6.724 1.00 90.38 96 HIS A N 1
ATOM 746 C CA . HIS A 1 96 ? 4.451 2.496 6.843 1.00 90.38 96 HIS A CA 1
ATOM 747 C C . HIS A 1 96 ? 4.150 3.721 5.993 1.00 90.38 96 HIS A C 1
ATOM 749 O O . HIS A 1 96 ? 4.058 3.630 4.768 1.00 90.38 96 HIS A O 1
ATOM 755 N N . ALA A 1 97 ? 4.070 4.888 6.628 1.00 88.50 97 ALA A N 1
ATOM 756 C CA . ALA A 1 97 ? 4.063 6.150 5.908 1.00 88.50 97 ALA A CA 1
ATOM 757 C C . ALA A 1 97 ? 5.378 6.334 5.131 1.00 88.50 97 ALA A C 1
ATOM 759 O O . ALA A 1 97 ? 6.482 6.192 5.671 1.00 88.50 97 ALA A O 1
ATOM 760 N N . CYS A 1 98 ? 5.272 6.707 3.858 1.00 85.50 98 CYS A N 1
ATOM 761 C CA . CYS A 1 98 ? 6.434 6.962 3.024 1.00 85.50 98 CYS A CA 1
ATOM 762 C C . CYS A 1 98 ? 6.595 8.454 2.725 1.00 85.50 98 CYS A C 1
ATOM 764 O O . CYS A 1 98 ? 5.639 9.207 2.517 1.00 85.50 98 CYS A O 1
ATOM 766 N N . SER A 1 99 ? 7.854 8.866 2.648 1.00 81.38 99 SER A N 1
ATOM 767 C CA . SER A 1 99 ? 8.258 10.209 2.262 1.00 81.38 99 SER A CA 1
ATOM 768 C C . SER A 1 99 ? 8.675 10.238 0.803 1.00 81.38 99 SER A C 1
ATOM 770 O O . SER A 1 99 ? 9.504 9.432 0.367 1.00 81.38 99 SER A O 1
ATOM 772 N N . ARG A 1 100 ? 8.148 11.199 0.041 1.00 79.44 100 ARG A N 1
ATOM 773 C CA . ARG A 1 100 ? 8.592 11.403 -1.341 1.00 79.44 100 ARG A CA 1
ATOM 774 C C . ARG A 1 100 ? 9.911 12.163 -1.354 1.00 79.44 100 ARG A C 1
ATOM 776 O O . ARG A 1 100 ? 10.018 13.223 -0.733 1.00 79.44 100 ARG A O 1
ATOM 783 N N . ARG A 1 101 ? 10.906 11.663 -2.093 1.00 71.06 101 ARG A N 1
ATOM 784 C CA . ARG A 1 101 ? 12.150 12.416 -2.305 1.00 71.06 101 ARG A CA 1
ATOM 785 C C . ARG A 1 101 ? 11.930 13.524 -3.332 1.00 71.06 101 ARG A C 1
ATOM 787 O O . ARG A 1 101 ? 11.364 13.301 -4.402 1.00 71.06 101 ARG A O 1
ATOM 794 N N . LYS A 1 102 ? 12.415 14.724 -3.018 1.00 66.44 102 LYS A N 1
ATOM 795 C CA . LYS A 1 102 ? 12.316 15.899 -3.890 1.00 66.44 102 LYS A CA 1
ATOM 796 C C . LYS A 1 102 ? 12.919 15.616 -5.269 1.00 66.44 102 LYS A C 1
ATOM 798 O O . LYS A 1 102 ? 13.996 15.036 -5.382 1.00 66.44 102 LYS A O 1
ATOM 803 N N . GLY A 1 103 ? 12.199 16.011 -6.320 1.00 64.25 103 GLY A N 1
ATOM 804 C CA . GLY A 1 103 ? 12.633 15.834 -7.711 1.00 64.25 103 GLY A CA 1
ATOM 805 C C . GLY A 1 103 ? 12.619 14.387 -8.216 1.00 64.25 103 GLY A C 1
ATOM 806 O O . GLY A 1 103 ? 13.095 14.132 -9.318 1.00 64.25 103 GLY A O 1
ATOM 807 N N . ARG A 1 104 ? 12.085 13.437 -7.439 1.00 68.25 104 ARG A N 1
ATOM 808 C CA . ARG A 1 104 ? 11.962 12.030 -7.827 1.00 68.25 104 ARG A CA 1
ATOM 809 C C . ARG A 1 104 ? 10.492 11.590 -7.804 1.00 68.25 104 ARG A C 1
ATOM 811 O O . ARG A 1 104 ? 9.678 12.125 -7.046 1.00 68.25 104 ARG A O 1
ATOM 818 N N . TYR A 1 105 ? 10.174 10.586 -8.617 1.00 75.19 105 TYR A N 1
ATOM 819 C CA . TYR A 1 105 ? 8.879 9.894 -8.642 1.00 75.19 105 TYR A CA 1
ATOM 820 C C . TYR A 1 105 ? 8.917 8.603 -7.809 1.00 75.19 105 TYR A C 1
ATOM 822 O O . TYR A 1 105 ? 8.299 7.607 -8.156 1.00 75.19 105 TYR A O 1
ATOM 830 N N . PHE A 1 106 ? 9.705 8.599 -6.728 1.00 74.88 106 PHE A N 1
ATOM 831 C CA . PHE A 1 106 ? 9.788 7.470 -5.808 1.00 74.88 106 PHE A CA 1
ATOM 832 C C . PHE A 1 106 ? 9.661 7.932 -4.360 1.00 74.88 106 PHE A C 1
ATOM 834 O O . PHE A 1 106 ? 10.046 9.051 -3.991 1.00 74.88 106 PHE A O 1
ATOM 841 N N . TRP A 1 107 ? 9.160 7.021 -3.535 1.00 81.75 107 TRP A N 1
ATOM 842 C CA . TRP A 1 107 ? 9.040 7.190 -2.100 1.00 81.75 107 TRP A CA 1
ATOM 843 C C . TRP A 1 107 ? 10.029 6.285 -1.381 1.00 81.75 107 TRP A C 1
ATOM 845 O O . TRP A 1 107 ? 10.394 5.218 -1.869 1.00 81.75 107 TRP A O 1
ATOM 855 N N . SER A 1 108 ? 10.468 6.722 -0.211 1.00 79.88 108 SER A N 1
ATOM 856 C CA . SER A 1 108 ? 11.215 5.892 0.728 1.00 79.88 108 SER A CA 1
ATOM 857 C C . SER A 1 108 ? 10.494 5.895 2.064 1.00 79.88 108 SER A C 1
ATOM 859 O O . SER A 1 108 ? 9.940 6.929 2.452 1.00 79.88 108 SER A O 1
ATOM 861 N N . ARG A 1 109 ? 10.529 4.763 2.775 1.00 75.94 109 ARG A N 1
ATOM 862 C CA . ARG A 1 109 ? 10.085 4.713 4.171 1.00 75.94 109 ARG A CA 1
ATOM 863 C C . ARG A 1 109 ? 10.775 5.834 4.950 1.00 75.94 109 ARG A C 1
ATOM 865 O O . ARG A 1 109 ? 11.960 6.109 4.726 1.00 75.94 109 ARG A O 1
ATOM 872 N N . LYS A 1 110 ? 10.016 6.517 5.802 1.00 66.25 110 LYS A N 1
ATOM 873 C CA . LYS A 1 110 ? 10.573 7.501 6.730 1.00 66.25 110 LYS A CA 1
ATOM 874 C C . LYS A 1 110 ? 11.580 6.818 7.661 1.00 66.25 110 LYS A C 1
ATOM 876 O O . LYS A 1 110 ? 11.374 5.678 8.071 1.00 66.25 110 LYS A O 1
ATOM 881 N N . SER A 1 111 ? 12.708 7.482 7.919 1.00 59.91 111 SER A N 1
ATOM 882 C CA . SER A 1 111 ? 13.730 6.991 8.855 1.00 59.91 111 SER A CA 1
ATOM 883 C C . SER A 1 111 ? 13.332 7.238 10.309 1.00 59.91 111 SER A C 1
ATOM 885 O O . SER A 1 111 ? 13.787 6.527 11.199 1.00 59.91 111 SER A O 1
ATOM 887 N N . ASP A 1 112 ? 12.481 8.236 10.546 1.00 59.50 112 ASP A N 1
ATOM 888 C CA . ASP A 1 112 ? 11.754 8.413 11.789 1.00 59.50 112 ASP A CA 1
ATOM 889 C C . ASP A 1 112 ? 10.537 7.474 11.784 1.00 59.50 112 ASP A C 1
ATOM 891 O O . ASP A 1 112 ? 9.731 7.481 10.862 1.00 59.50 112 ASP A O 1
ATOM 895 N N . VAL A 1 113 ? 10.418 6.625 12.807 1.00 56.09 113 VAL A N 1
ATOM 896 C CA . VAL A 1 113 ? 9.382 5.575 12.969 1.00 56.09 113 VAL A CA 1
ATOM 897 C C . VAL A 1 113 ? 7.951 6.161 13.065 1.00 56.09 113 VAL A C 1
ATOM 899 O O . VAL A 1 113 ? 6.963 5.438 13.171 1.00 56.09 113 VAL A O 1
ATOM 902 N N . THR A 1 114 ? 7.819 7.485 13.028 1.00 59.50 114 THR A N 1
ATOM 903 C CA . THR A 1 114 ? 6.580 8.255 13.107 1.00 59.50 114 THR A CA 1
ATOM 904 C C . THR A 1 114 ? 5.659 7.967 11.916 1.00 59.50 114 THR A C 1
ATOM 906 O O . THR A 1 114 ? 5.974 8.290 10.770 1.00 59.50 114 THR A O 1
ATOM 909 N N . GLY A 1 115 ? 4.482 7.397 12.195 1.00 62.91 115 GLY A N 1
ATOM 910 C CA . GLY A 1 115 ? 3.497 7.003 11.178 1.00 62.91 115 GLY A CA 1
ATOM 911 C C . GLY A 1 115 ? 3.558 5.528 10.767 1.00 62.91 115 GLY A C 1
ATOM 912 O O . GLY A 1 115 ? 3.033 5.177 9.710 1.00 62.91 115 GLY A O 1
ATOM 913 N N . ASN A 1 116 ? 4.205 4.684 11.578 1.00 81.38 116 ASN A N 1
ATOM 914 C CA . ASN A 1 116 ? 4.102 3.235 11.466 1.00 81.38 116 ASN A CA 1
ATOM 915 C C . ASN A 1 116 ? 2.907 2.733 12.276 1.00 81.38 116 ASN A C 1
ATOM 917 O O . ASN A 1 116 ? 2.834 2.964 13.481 1.00 81.38 116 ASN A O 1
ATOM 921 N N . GLU A 1 117 ? 2.022 1.995 11.624 1.00 88.62 117 GLU A N 1
ATOM 922 C CA . GLU A 1 117 ? 0.917 1.293 12.267 1.00 88.62 117 GLU A CA 1
ATOM 923 C C . GLU A 1 117 ? 1.154 -0.214 12.137 1.00 88.62 117 GLU A C 1
ATOM 925 O O . GLU A 1 117 ? 1.777 -0.699 11.185 1.00 88.62 117 GLU A O 1
ATOM 930 N N . THR A 1 118 ? 0.682 -0.972 13.119 1.00 92.50 118 THR A N 1
ATOM 931 C CA . THR A 1 118 ? 0.692 -2.435 13.082 1.00 92.50 118 THR A CA 1
ATOM 932 C C . THR A 1 118 ? -0.675 -2.923 13.514 1.00 92.50 118 THR A C 1
ATOM 934 O O . THR A 1 118 ? -1.174 -2.514 14.560 1.00 92.50 118 THR A O 1
ATOM 937 N N . VAL A 1 119 ? -1.276 -3.783 12.698 1.00 95.50 119 VAL A N 1
ATOM 938 C CA . VAL A 1 119 ? -2.547 -4.445 13.001 1.00 95.50 119 VAL A CA 1
ATOM 939 C C . VAL A 1 119 ? -2.356 -5.960 12.908 1.00 95.50 119 VAL A C 1
ATOM 941 O O . VAL A 1 119 ? -1.507 -6.418 12.136 1.00 95.50 119 VAL A O 1
ATOM 944 N N . PRO A 1 120 ? -3.099 -6.768 13.679 1.00 95.31 120 PRO A N 1
ATOM 945 C CA . PRO A 1 120 ? -3.045 -8.218 13.531 1.00 95.31 120 PRO A CA 1
ATOM 946 C C . PRO A 1 120 ? -3.565 -8.641 12.148 1.00 95.31 120 PRO A C 1
ATOM 948 O O . PRO A 1 120 ? -4.425 -7.982 11.571 1.00 95.31 120 PRO A O 1
ATOM 951 N N . VAL A 1 121 ? -3.107 -9.779 11.616 1.00 94.00 121 VAL A N 1
ATOM 952 C CA . VAL A 1 121 ? -3.625 -10.330 10.337 1.00 94.00 121 VAL A CA 1
ATOM 953 C C . VAL A 1 121 ? -5.110 -10.703 10.385 1.00 94.00 121 VAL A C 1
ATOM 955 O O . VAL A 1 121 ? -5.710 -10.940 9.342 1.00 94.00 121 VAL A O 1
ATOM 958 N N . THR A 1 122 ? -5.683 -10.787 11.586 1.00 94.31 122 THR A N 1
ATOM 959 C CA . THR A 1 122 ? -7.108 -11.028 11.834 1.00 94.31 122 THR A CA 1
ATOM 960 C C . THR A 1 122 ? -7.917 -9.738 11.958 1.00 94.31 122 THR A C 1
ATOM 962 O O . THR A 1 122 ? -9.109 -9.818 12.238 1.00 94.31 122 THR A O 1
ATOM 965 N N . ALA A 1 123 ? -7.284 -8.567 11.815 1.00 95.38 123 ALA A N 1
ATOM 966 C CA . ALA A 1 123 ? -7.980 -7.288 11.836 1.00 95.38 123 ALA A CA 1
ATOM 967 C C . ALA A 1 123 ? -9.053 -7.243 10.744 1.00 95.38 123 ALA A C 1
ATOM 969 O O . ALA A 1 123 ? -8.876 -7.769 9.640 1.00 95.38 123 ALA A O 1
ATOM 970 N N . SER A 1 124 ? -10.165 -6.593 11.061 1.00 97.50 124 SER A N 1
ATOM 971 C CA . SER A 1 124 ? -11.215 -6.309 10.092 1.00 97.50 124 SER A CA 1
ATOM 972 C C . SER A 1 124 ? -10.707 -5.372 8.991 1.00 97.50 124 SER A C 1
ATOM 974 O O . SER A 1 124 ? -9.729 -4.636 9.161 1.00 97.50 124 SER A O 1
ATOM 976 N N . ALA A 1 125 ? -11.405 -5.364 7.854 1.00 97.81 125 ALA A N 1
ATOM 977 C CA . ALA A 1 125 ? -11.122 -4.415 6.782 1.00 97.81 125 ALA A CA 1
ATOM 978 C C . ALA A 1 125 ? -11.191 -2.963 7.285 1.00 97.81 125 ALA A C 1
ATOM 980 O O . ALA A 1 125 ? -10.302 -2.169 6.990 1.00 97.81 125 ALA A O 1
ATOM 981 N N . LEU A 1 126 ? -12.192 -2.636 8.106 1.00 98.19 126 LEU A N 1
ATOM 982 C CA . LEU A 1 126 ? -12.332 -1.308 8.694 1.00 98.19 126 LEU A CA 1
ATOM 983 C C . LEU A 1 126 ? -11.090 -0.899 9.504 1.00 98.19 126 LEU A C 1
ATOM 985 O O . LEU A 1 126 ? -10.502 0.142 9.221 1.00 98.19 126 LEU A O 1
ATOM 989 N N . GLU A 1 127 ? -10.645 -1.733 10.448 1.00 97.81 127 GLU A N 1
ATOM 990 C CA . GLU A 1 127 ? -9.466 -1.442 11.283 1.00 97.81 127 GLU A CA 1
ATOM 991 C C . GLU A 1 127 ? -8.197 -1.249 10.440 1.00 97.81 127 GLU A C 1
ATOM 993 O O . GLU A 1 127 ? -7.401 -0.338 10.694 1.00 97.81 127 GLU A O 1
ATOM 998 N N . LEU A 1 128 ? -8.013 -2.082 9.410 1.00 97.44 128 LEU A N 1
ATOM 999 C CA . LEU A 1 128 ? -6.888 -1.965 8.486 1.00 97.44 128 LEU A CA 1
ATOM 1000 C C . LEU A 1 128 ? -6.943 -0.657 7.686 1.00 97.44 128 LEU A C 1
ATOM 1002 O O . LEU A 1 128 ? -5.925 0.025 7.542 1.00 97.44 128 LEU A O 1
ATOM 1006 N N . GLY A 1 129 ? -8.115 -0.296 7.171 1.00 97.31 129 GLY A N 1
ATOM 1007 C CA . GLY A 1 129 ? -8.307 0.930 6.408 1.00 97.31 129 GLY A CA 1
ATOM 1008 C C . GLY A 1 129 ? -8.131 2.192 7.245 1.00 97.31 129 GLY A C 1
ATOM 1009 O O . GLY A 1 129 ? -7.497 3.147 6.799 1.00 97.31 129 GLY A O 1
ATOM 1010 N N . GLU A 1 130 ? -8.606 2.195 8.489 1.00 97.19 130 GLU A N 1
ATOM 1011 C CA . GLU A 1 130 ? -8.374 3.301 9.421 1.00 97.19 130 GLU A CA 1
ATOM 1012 C C . GLU A 1 130 ? -6.883 3.470 9.733 1.00 97.19 130 GLU A C 1
ATOM 1014 O O . GLU A 1 130 ? -6.365 4.590 9.712 1.00 97.19 130 GLU A O 1
ATOM 1019 N N . ALA A 1 131 ? -6.168 2.367 9.976 1.00 96.00 131 ALA A N 1
ATOM 1020 C CA . ALA A 1 131 ? -4.722 2.390 10.178 1.00 96.00 131 ALA A CA 1
ATOM 1021 C C . ALA A 1 131 ? -3.982 2.901 8.929 1.00 96.00 131 ALA A C 1
ATOM 1023 O O . ALA A 1 131 ? -3.079 3.736 9.030 1.00 96.00 131 ALA A O 1
ATOM 1024 N N . TYR A 1 132 ? -4.417 2.486 7.737 1.00 94.94 132 TYR A N 1
ATOM 1025 C CA . TYR A 1 132 ? -3.902 3.007 6.473 1.00 94.94 132 TYR A CA 1
ATOM 1026 C C . TYR A 1 132 ? -4.095 4.524 6.349 1.00 94.94 132 TYR A C 1
ATOM 1028 O O . TYR A 1 132 ? -3.145 5.239 6.024 1.00 94.94 132 TYR A O 1
ATOM 1036 N N . LEU A 1 133 ? -5.289 5.039 6.652 1.00 94.00 133 LEU A N 1
ATOM 1037 C CA . LEU A 1 133 ? -5.586 6.473 6.588 1.00 94.00 133 LEU A CA 1
ATOM 1038 C C . LEU A 1 133 ? -4.757 7.286 7.591 1.00 94.00 133 LEU A C 1
ATOM 1040 O O . LEU A 1 133 ? -4.258 8.359 7.236 1.00 94.00 133 LEU A O 1
ATOM 1044 N N . ARG A 1 134 ? -4.535 6.772 8.809 1.00 92.75 134 ARG A N 1
ATOM 1045 C CA . ARG A 1 134 ? -3.634 7.404 9.790 1.00 92.75 134 ARG A CA 1
ATOM 1046 C C . ARG A 1 134 ? -2.200 7.487 9.266 1.00 92.75 134 ARG A C 1
ATOM 1048 O O . ARG A 1 134 ? -1.599 8.564 9.300 1.00 92.75 134 ARG A O 1
ATOM 1055 N N . ALA A 1 135 ? -1.667 6.403 8.702 1.00 90.75 135 ALA A N 1
ATOM 1056 C CA . ALA A 1 135 ? -0.339 6.410 8.085 1.00 90.75 135 ALA A CA 1
ATOM 1057 C C . ALA A 1 135 ? -0.268 7.371 6.880 1.00 90.75 135 ALA A C 1
ATOM 1059 O O . ALA A 1 135 ? 0.686 8.142 6.739 1.00 90.75 135 ALA A O 1
ATOM 1060 N N . LEU A 1 136 ? -1.301 7.396 6.033 1.00 89.00 136 LEU A N 1
ATOM 1061 C CA . LEU A 1 136 ? -1.397 8.294 4.881 1.00 89.00 136 LEU A CA 1
ATOM 1062 C C . LEU A 1 136 ? -1.413 9.770 5.303 1.00 89.00 136 LEU A C 1
ATOM 1064 O O . LEU A 1 136 ? -0.773 10.605 4.657 1.00 89.00 136 LEU A O 1
ATOM 1068 N N . ALA A 1 137 ? -2.094 10.116 6.398 1.00 88.81 137 ALA A N 1
ATOM 1069 C CA . ALA A 1 137 ? -2.098 11.473 6.943 1.00 88.81 137 ALA A CA 1
ATOM 1070 C C . ALA A 1 137 ? -0.674 11.941 7.297 1.00 88.81 137 ALA A C 1
ATOM 1072 O O . ALA A 1 137 ? -0.307 13.074 6.978 1.00 88.81 137 ALA A O 1
ATOM 1073 N N . MET A 1 138 ? 0.149 11.033 7.830 1.00 82.69 138 MET A N 1
ATOM 1074 C CA . MET A 1 138 ? 1.548 11.271 8.203 1.00 82.69 138 MET A CA 1
ATOM 1075 C C . MET A 1 138 ? 2.524 11.264 7.012 1.00 82.69 138 MET A C 1
ATOM 1077 O O . MET A 1 138 ? 3.638 11.794 7.116 1.00 82.69 138 MET A O 1
ATOM 1081 N N . GLY A 1 139 ? 2.137 10.670 5.880 1.00 72.69 139 GLY A N 1
ATOM 1082 C CA . GLY A 1 139 ? 2.901 10.677 4.630 1.00 72.69 139 GLY A CA 1
ATOM 1083 C C . GLY A 1 139 ? 2.972 12.069 3.989 1.00 72.69 139 GLY A C 1
ATOM 1084 O O . GLY A 1 139 ? 2.054 12.883 4.117 1.00 72.69 139 GLY A O 1
ATOM 1085 N N . GLY A 1 140 ? 4.063 12.367 3.277 1.00 66.62 140 GLY A N 1
ATOM 1086 C CA . GLY A 1 140 ? 4.252 13.686 2.663 1.00 66.62 140 GLY A CA 1
ATOM 1087 C C . GLY A 1 140 ? 5.590 13.882 1.952 1.00 66.62 140 GLY A C 1
ATOM 1088 O O . GLY A 1 140 ? 6.423 12.980 1.873 1.00 66.62 140 GLY A O 1
ATOM 1089 N N . SER A 1 141 ? 5.796 15.077 1.398 1.00 55.53 141 SER A N 1
ATOM 1090 C CA . SER A 1 141 ? 7.099 15.467 0.846 1.00 55.53 141 SER A CA 1
ATOM 1091 C C . SER A 1 141 ? 7.997 15.952 1.982 1.00 55.53 141 SER A C 1
ATOM 1093 O O . SER A 1 141 ? 7.570 16.788 2.773 1.00 55.53 141 SER A O 1
ATOM 1095 N N . VAL A 1 142 ? 9.232 15.453 2.055 1.00 49.09 142 VAL A N 1
ATOM 1096 C CA . VAL A 1 142 ? 10.264 16.0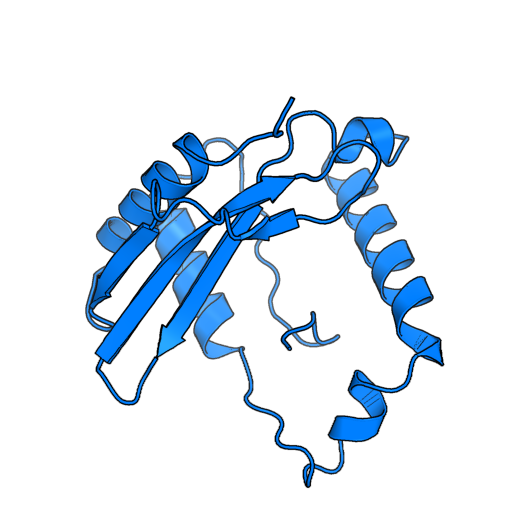98 2.881 1.00 49.09 142 VAL A CA 1
ATOM 1097 C C . VAL A 1 142 ? 10.730 17.333 2.110 1.00 49.09 142 VAL A C 1
ATOM 1099 O O . VAL A 1 142 ? 11.046 17.223 0.920 1.00 49.09 142 VAL A O 1
ATOM 1102 N N . SER A 1 143 ? 10.664 18.498 2.752 1.00 42.66 143 SER A N 1
ATOM 1103 C CA . SER A 1 143 ? 11.043 19.813 2.206 1.00 42.66 143 SER A CA 1
ATOM 1104 C C . SER A 1 143 ? 12.492 19.875 1.722 1.00 42.66 143 SER A C 1
ATOM 1106 O O . SER A 1 143 ? 13.350 19.352 2.464 1.00 42.66 143 SER A O 1
#

Radius of gyration: 15.91 Å; chains: 1; bounding box: 31×40×33 Å

Sequence (143 aa):
MSGAWPSDVRHVLSPDATAEELGIAILDALTHCRFIPPEHPDFDKLFTKRNAAELVDAYDAELMRLAGVKTKKSLYLGSKGVDVTRHTDWGEIRIHACSRRKGRYFWSRKSDVTGNETVPVTASALELGEAYLRALAMGGSVS